Protein AF-A0A7S1LST8-F1 (afdb_monomer_lite)

Sequence (119 aa):
SERAGSKTNYVTMLKLRLMEGLPKGAKPIAKVDFNINPGFSKPTSSVLNPDPKVGAIFEYGMARSYPCYTTVHFSKELGLPSICIAYWVQDVKKVSRRIILEFPQGGLNSRRPGEVEFD

Organism: Alexandrium catenella (NCBI:txid2925)

pLDDT: mean 76.67, std 14.88, range [40.91, 95.25]

Foldseek 3Di:
DPPDQFWDKAKEFEAEDEDDDDDPPDQFFQKKFKAQDVPDPGGPDMDGSADNVRGDMDIDTGRDKGKIWIWTHTDVQQVDDIDIDIDIDDPDHYDYHYDYDYDDPDDPPPDGNPPDDDD

Secondary structure (DSSP, 8-state):
----PPPEEEEEEEEEEE-S-PPTT---EEEEEEES-TTSSS-SEEEES-BTTTBEEEEEEESS--EEEEEEEE-GGGTPPPEEEEEE--SSS-EEEEEEE---TTS-SSS-TT-----

Radius of gyration: 17.61 Å; chains: 1; bounding box: 55×27×51 Å

Structure (mmCIF, N/CA/C/O backbone):
data_AF-A0A7S1LST8-F1
#
_entry.id   AF-A0A7S1LST8-F1
#
loop_
_atom_site.group_PDB
_atom_site.id
_atom_site.type_symbol
_atom_site.label_atom_id
_atom_site.label_alt_id
_atom_site.label_comp_id
_atom_site.label_asym_id
_atom_site.label_entity_id
_atom_site.label_seq_id
_atom_site.pdbx_PDB_ins_code
_atom_site.Cartn_x
_atom_site.Cartn_y
_atom_site.Cartn_z
_atom_site.occupancy
_atom_site.B_iso_or_equiv
_atom_site.auth_seq_id
_atom_site.auth_comp_id
_atom_site.auth_asym_id
_atom_site.auth_atom_id
_atom_site.pdbx_PDB_model_num
ATOM 1 N N . SER A 1 1 ? 28.185 -0.428 -30.768 1.00 41.47 1 SER A N 1
ATOM 2 C CA . SER A 1 1 ? 28.027 -0.575 -29.311 1.00 41.47 1 SER A CA 1
ATOM 3 C C . SER A 1 1 ? 26.545 -0.703 -29.012 1.00 41.47 1 SER A C 1
ATOM 5 O O . SER A 1 1 ? 25.776 0.179 -29.378 1.00 41.47 1 SER A O 1
ATOM 7 N N . GLU A 1 2 ? 26.112 -1.830 -28.447 1.00 40.91 2 GLU A N 1
ATOM 8 C CA . GLU A 1 2 ? 24.731 -1.985 -27.976 1.00 40.91 2 GLU A CA 1
ATOM 9 C C . GLU A 1 2 ? 24.471 -0.954 -26.875 1.00 40.91 2 GLU A C 1
ATOM 11 O O . GLU A 1 2 ? 25.202 -0.882 -25.886 1.00 40.91 2 GLU A O 1
ATOM 16 N N . ARG A 1 3 ? 23.469 -0.093 -27.077 1.00 43.16 3 ARG A N 1
ATOM 17 C CA . ARG A 1 3 ? 23.048 0.875 -26.063 1.00 43.16 3 ARG A CA 1
ATOM 18 C C . ARG A 1 3 ? 22.525 0.079 -24.871 1.00 43.16 3 ARG A C 1
ATOM 20 O O . ARG A 1 3 ? 21.526 -0.622 -25.005 1.00 43.16 3 ARG A O 1
ATOM 27 N N . ALA A 1 4 ? 23.198 0.195 -23.727 1.00 49.72 4 ALA A N 1
ATOM 28 C CA . ALA A 1 4 ? 22.701 -0.301 -22.451 1.00 49.72 4 ALA A CA 1
ATOM 29 C C . ALA A 1 4 ? 21.226 0.109 -22.298 1.00 49.72 4 ALA A C 1
ATOM 31 O O . ALA A 1 4 ? 20.904 1.293 -22.420 1.00 49.72 4 ALA A O 1
ATOM 32 N N . GLY A 1 5 ? 20.341 -0.877 -22.125 1.00 55.44 5 GLY A N 1
ATOM 33 C CA . GLY A 1 5 ? 18.891 -0.685 -22.142 1.00 55.44 5 GLY A CA 1
ATOM 34 C C . GLY A 1 5 ? 18.469 0.473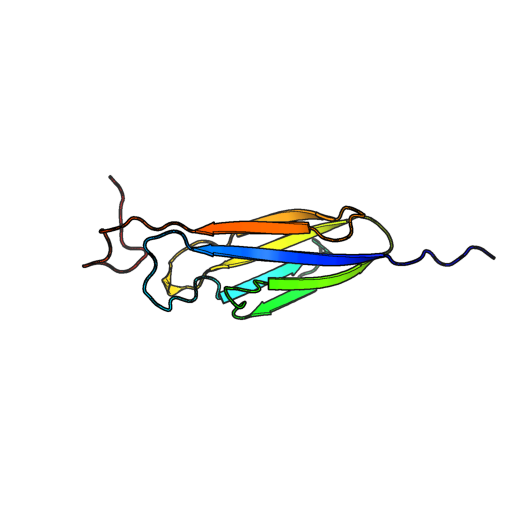 -21.239 1.00 55.44 5 GLY A C 1
ATOM 35 O O . GLY A 1 5 ? 18.720 0.455 -20.032 1.00 55.44 5 GLY A O 1
ATOM 36 N N . SER A 1 6 ? 17.869 1.501 -21.839 1.00 72.06 6 SER A N 1
ATOM 37 C CA . SER A 1 6 ? 17.348 2.661 -21.120 1.00 72.06 6 SER A CA 1
ATOM 38 C C . SER A 1 6 ? 16.331 2.180 -20.083 1.00 72.06 6 SER A C 1
ATOM 40 O O . SER A 1 6 ? 15.379 1.479 -20.419 1.00 72.06 6 SER A O 1
ATOM 42 N N . LYS A 1 7 ? 16.560 2.493 -18.804 1.00 75.44 7 LYS A N 1
ATOM 43 C CA . LYS A 1 7 ? 15.586 2.212 -17.744 1.00 75.44 7 LYS A CA 1
ATOM 44 C C . LYS A 1 7 ? 14.425 3.195 -17.887 1.00 75.44 7 LYS A C 1
ATOM 46 O O . LYS A 1 7 ? 14.662 4.401 -17.925 1.00 75.44 7 LYS A O 1
ATOM 51 N N . THR A 1 8 ? 13.194 2.698 -17.885 1.00 77.75 8 THR A N 1
ATOM 52 C CA . THR A 1 8 ? 12.007 3.546 -17.755 1.00 77.75 8 THR A CA 1
ATOM 53 C C . THR A 1 8 ? 11.770 3.843 -16.278 1.00 77.75 8 THR A C 1
ATOM 55 O O . THR A 1 8 ? 11.804 2.935 -15.443 1.00 77.75 8 THR A O 1
ATOM 58 N N . ASN A 1 9 ? 11.515 5.110 -15.950 1.00 81.12 9 ASN A N 1
ATOM 59 C CA . ASN A 1 9 ? 11.040 5.505 -14.627 1.00 81.12 9 ASN A CA 1
ATOM 60 C C . ASN A 1 9 ? 9.531 5.303 -14.546 1.00 81.12 9 ASN A C 1
ATOM 62 O O . ASN A 1 9 ? 8.777 5.836 -15.360 1.00 81.12 9 ASN A O 1
ATOM 66 N N . TYR A 1 10 ? 9.097 4.578 -13.529 1.00 79.94 10 TYR A N 1
ATOM 67 C CA . TYR A 1 10 ? 7.697 4.303 -13.270 1.00 79.94 10 TYR A CA 1
ATOM 68 C C . TYR A 1 10 ? 7.294 4.863 -11.916 1.00 79.94 10 TYR A C 1
ATOM 70 O O . TYR A 1 10 ? 8.094 4.939 -10.980 1.00 79.94 10 TYR A O 1
ATOM 78 N N . VAL A 1 11 ? 6.007 5.179 -11.807 1.00 83.00 11 VAL A N 1
ATOM 79 C CA . VAL A 1 11 ? 5.394 5.604 -10.554 1.00 83.00 11 VAL A CA 1
ATOM 80 C C . VAL A 1 11 ? 4.162 4.753 -10.285 1.00 83.00 11 VAL A C 1
ATOM 82 O O . VAL A 1 11 ? 3.186 4.772 -11.042 1.00 83.00 11 VAL A O 1
ATOM 85 N N . THR A 1 12 ? 4.195 4.016 -9.179 1.00 83.31 12 THR A N 1
ATOM 86 C CA . THR A 1 12 ? 3.037 3.303 -8.643 1.00 83.31 12 THR A CA 1
ATOM 87 C C . THR A 1 12 ? 2.414 4.145 -7.539 1.00 83.31 12 THR A C 1
ATOM 89 O O . THR A 1 12 ? 3.091 4.555 -6.601 1.00 83.31 12 THR A O 1
ATOM 92 N N . MET A 1 13 ? 1.107 4.392 -7.645 1.00 85.50 13 MET A N 1
ATOM 93 C CA . MET A 1 13 ? 0.352 5.125 -6.628 1.00 85.50 13 MET A CA 1
ATOM 94 C C . MET A 1 13 ? -0.812 4.290 -6.113 1.00 85.50 13 MET A C 1
ATOM 96 O O . MET A 1 13 ? -1.585 3.756 -6.913 1.00 85.50 13 MET A O 1
ATOM 100 N N . LEU A 1 14 ? -0.988 4.266 -4.796 1.00 87.31 14 LEU A N 1
ATOM 101 C CA . LEU A 1 14 ? -2.180 3.761 -4.130 1.00 87.31 14 LEU A CA 1
ATOM 102 C C . LEU A 1 14 ? -2.903 4.922 -3.449 1.00 87.31 14 LEU A C 1
ATOM 104 O O . LEU A 1 14 ? -2.328 5.590 -2.594 1.00 87.31 14 LEU A O 1
ATOM 108 N N . LYS A 1 15 ? -4.171 5.135 -3.799 1.00 86.56 15 LYS A N 1
ATOM 109 C CA . LYS A 1 15 ? -5.033 6.134 -3.162 1.00 86.56 15 LYS A CA 1
ATOM 110 C C . LYS A 1 15 ? -6.152 5.463 -2.394 1.00 86.56 15 LYS A C 1
ATOM 112 O O . LYS A 1 15 ? -6.792 4.548 -2.908 1.00 86.56 15 LYS A O 1
ATOM 117 N N . LEU A 1 16 ? -6.425 5.985 -1.209 1.00 79.69 16 LEU A N 1
ATOM 118 C CA . LEU A 1 16 ? -7.585 5.600 -0.431 1.00 79.69 16 LEU A CA 1
ATOM 119 C C . LEU A 1 16 ? -8.669 6.665 -0.565 1.00 79.69 16 LEU A C 1
ATOM 121 O O . LEU A 1 16 ? -8.409 7.858 -0.416 1.00 79.69 16 LEU A O 1
ATOM 125 N N . ARG A 1 17 ? -9.890 6.226 -0.848 1.00 74.94 17 ARG A N 1
ATOM 126 C CA . ARG A 1 17 ? -11.095 7.043 -0.743 1.00 74.94 17 ARG A CA 1
ATOM 127 C C . ARG A 1 17 ? -11.896 6.517 0.437 1.00 74.94 17 ARG A C 1
ATOM 129 O O . ARG A 1 17 ? -12.278 5.351 0.448 1.00 74.94 17 ARG A O 1
ATOM 136 N N . LEU A 1 18 ? -12.120 7.385 1.414 1.00 69.44 18 LEU A N 1
ATOM 137 C CA . LEU A 1 18 ? -13.070 7.125 2.484 1.00 69.44 18 LEU A CA 1
ATOM 138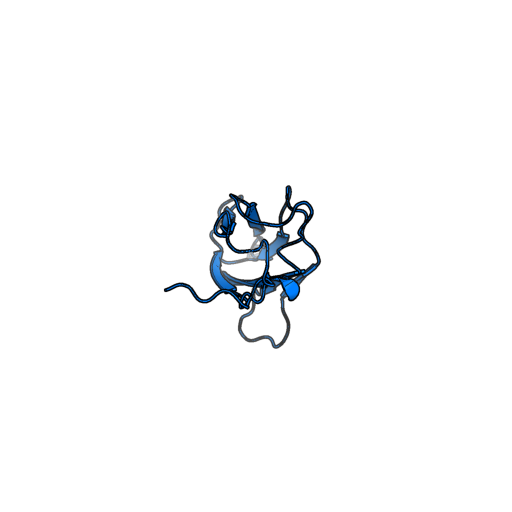 C C . LEU A 1 18 ? -14.420 7.641 2.012 1.00 69.44 18 LEU A C 1
ATOM 140 O O . LEU A 1 18 ? -14.504 8.810 1.629 1.00 69.44 18 LEU A O 1
ATOM 144 N N . MET A 1 19 ? -15.418 6.762 1.972 1.00 64.19 19 MET A N 1
ATOM 145 C CA . MET A 1 19 ? -16.778 7.167 1.638 1.00 64.19 19 MET A CA 1
ATOM 146 C C . MET A 1 19 ? -17.518 7.554 2.910 1.00 64.19 19 MET A C 1
ATOM 148 O O . MET A 1 19 ? -17.682 8.746 3.150 1.00 64.19 19 MET A O 1
ATOM 152 N N . GLU A 1 20 ? -17.883 6.596 3.762 1.00 69.12 20 GLU A N 1
ATOM 153 C CA . GLU A 1 20 ? -18.728 6.862 4.932 1.00 69.12 20 GLU A CA 1
ATOM 154 C C . GLU A 1 20 ? -18.401 5.920 6.110 1.00 69.12 20 GLU A C 1
ATOM 156 O O . GLU A 1 20 ? -17.709 4.913 5.947 1.00 69.12 20 GLU A O 1
ATOM 161 N N . GLY A 1 21 ? -18.837 6.293 7.321 1.00 67.25 21 GLY A N 1
ATOM 162 C CA . GLY A 1 21 ? -18.803 5.440 8.520 1.00 67.25 21 GLY A CA 1
ATOM 163 C C . GLY A 1 21 ? -17.493 5.384 9.322 1.00 67.25 21 GLY A C 1
ATOM 164 O O . GLY A 1 21 ? -17.492 4.842 10.426 1.00 67.25 21 GLY A O 1
ATOM 165 N N . LEU A 1 22 ? -16.383 5.964 8.843 1.00 73.88 22 LEU A N 1
ATOM 166 C CA . LEU A 1 22 ? -15.163 6.050 9.659 1.00 73.88 22 LEU A CA 1
ATOM 167 C C . LEU A 1 22 ? -15.241 7.150 10.727 1.00 73.88 22 LEU A C 1
ATOM 169 O O . LEU A 1 22 ? -15.722 8.252 10.442 1.00 73.88 22 LEU A O 1
ATOM 173 N N . PRO A 1 23 ? -14.657 6.918 11.920 1.00 69.44 23 PRO A N 1
ATOM 174 C CA . PRO A 1 23 ? -14.486 7.967 12.914 1.00 69.44 23 PRO A CA 1
ATOM 175 C C . PRO A 1 23 ? -13.725 9.168 12.343 1.00 69.44 23 PRO A C 1
ATOM 177 O O . PRO A 1 23 ? -12.750 9.029 11.595 1.00 69.44 23 PRO A O 1
ATOM 180 N N . LYS A 1 24 ? -14.142 10.377 12.729 1.00 70.50 24 LYS A N 1
ATOM 181 C CA . LYS A 1 24 ? -13.478 11.615 12.308 1.00 70.50 24 LYS A CA 1
ATOM 182 C C . LYS A 1 24 ? -12.007 11.591 12.737 1.00 70.50 24 LYS A C 1
ATOM 184 O O . LYS A 1 24 ? -11.700 11.396 13.907 1.00 70.50 24 LYS A O 1
ATOM 189 N N . GLY A 1 25 ? -11.100 11.813 11.785 1.00 71.94 25 GLY A N 1
ATOM 190 C CA . GLY A 1 25 ? -9.653 11.802 12.033 1.00 71.94 25 GLY A CA 1
ATOM 191 C C . GLY A 1 25 ? -9.012 10.411 12.059 1.00 71.94 25 GLY A C 1
ATOM 192 O O . GLY A 1 25 ? -7.810 10.314 12.307 1.00 71.94 25 GLY A O 1
ATOM 193 N N . ALA A 1 26 ? -9.769 9.346 11.771 1.00 75.12 26 ALA A N 1
ATOM 194 C CA . ALA A 1 26 ? -9.205 8.012 11.649 1.00 75.12 26 ALA A CA 1
ATOM 195 C C . ALA A 1 26 ? -8.145 7.961 10.540 1.00 75.12 26 ALA A C 1
ATOM 197 O O . ALA A 1 26 ? -8.329 8.488 9.438 1.00 75.12 26 ALA A O 1
ATOM 198 N N . LYS A 1 27 ? -7.032 7.288 10.838 1.00 83.19 27 LYS A N 1
ATOM 199 C CA . LYS A 1 27 ? -6.002 6.927 9.864 1.00 83.19 27 LYS A CA 1
ATOM 200 C C . LYS A 1 27 ? -6.208 5.458 9.524 1.00 83.19 27 LYS A C 1
ATOM 202 O O . LYS A 1 27 ? -5.773 4.615 10.294 1.00 83.19 27 LYS A O 1
ATOM 207 N N . PRO A 1 28 ? -6.902 5.128 8.432 1.00 85.62 28 PRO A N 1
ATOM 208 C CA . PRO A 1 28 ? -7.296 3.750 8.133 1.00 85.62 28 PRO A CA 1
ATOM 209 C C . PRO A 1 28 ? -6.148 2.854 7.665 1.00 85.62 28 PRO A C 1
ATOM 211 O O . PRO A 1 28 ? -6.251 1.638 7.780 1.00 85.62 28 PRO A O 1
ATOM 214 N N . ILE A 1 29 ? -5.072 3.427 7.122 1.00 90.81 29 ILE A N 1
ATOM 215 C CA . ILE A 1 29 ? -3.912 2.678 6.635 1.00 90.81 29 ILE A CA 1
ATOM 216 C C . ILE A 1 29 ? -2.718 2.988 7.528 1.00 90.81 29 ILE A C 1
ATOM 218 O O . ILE A 1 29 ? -2.293 4.140 7.622 1.00 90.81 29 ILE A O 1
ATOM 222 N N . ALA A 1 30 ? -2.143 1.943 8.114 1.00 93.12 30 ALA A N 1
ATOM 223 C CA . ALA A 1 30 ? -0.919 2.037 8.896 1.00 93.12 30 ALA A CA 1
ATOM 224 C C . ALA A 1 30 ? 0.320 1.986 7.995 1.00 93.12 30 ALA A C 1
ATOM 226 O O . ALA A 1 30 ? 1.289 2.719 8.205 1.00 93.12 30 ALA A O 1
ATOM 227 N N . LYS A 1 31 ? 0.300 1.117 6.978 1.00 95.25 31 LYS A N 1
ATOM 228 C CA . LYS A 1 31 ? 1.450 0.877 6.104 1.00 95.25 31 LYS A CA 1
ATOM 229 C C . LYS A 1 31 ? 1.020 0.381 4.729 1.00 95.25 31 LYS A C 1
ATOM 231 O O . LYS A 1 31 ? 0.075 -0.392 4.606 1.00 95.25 31 LYS A O 1
ATOM 236 N N . VAL A 1 32 ? 1.761 0.774 3.701 1.00 95.00 32 VAL A N 1
ATOM 237 C CA . VAL A 1 32 ? 1.678 0.186 2.362 1.00 95.00 32 VAL A CA 1
ATOM 238 C C . VAL A 1 32 ? 3.050 -0.328 1.977 1.00 95.00 32 VAL A C 1
ATOM 240 O O . VAL A 1 32 ? 4.008 0.437 1.955 1.00 95.00 32 VAL A O 1
ATOM 243 N N . ASP A 1 33 ? 3.134 -1.610 1.659 1.00 94.31 33 ASP A N 1
ATOM 244 C CA . ASP A 1 33 ? 4.345 -2.245 1.162 1.00 94.31 33 ASP A CA 1
ATOM 245 C C . ASP A 1 33 ? 4.244 -2.425 -0.353 1.00 94.31 33 ASP A C 1
ATOM 247 O O . ASP A 1 33 ? 3.275 -2.987 -0.858 1.00 94.31 33 ASP A O 1
ATOM 251 N N . PHE A 1 34 ? 5.265 -1.988 -1.079 1.00 91.88 34 PHE A N 1
ATOM 252 C CA . PHE A 1 34 ? 5.442 -2.261 -2.497 1.00 91.88 34 PHE A CA 1
ATOM 253 C C . PHE A 1 34 ? 6.540 -3.301 -2.666 1.00 91.88 34 PHE A C 1
ATOM 255 O O . PHE A 1 34 ? 7.662 -3.117 -2.191 1.00 91.88 34 PHE A O 1
ATOM 262 N N . ASN A 1 35 ? 6.233 -4.387 -3.368 1.00 90.19 35 ASN A N 1
ATOM 263 C CA . ASN A 1 35 ? 7.196 -5.426 -3.681 1.00 90.19 35 ASN A CA 1
ATOM 264 C C . ASN A 1 35 ? 7.259 -5.676 -5.188 1.00 90.19 35 ASN A C 1
ATOM 266 O O . ASN A 1 35 ? 6.283 -6.092 -5.807 1.00 90.19 35 ASN A O 1
ATOM 270 N N . ILE A 1 36 ? 8.422 -5.409 -5.772 1.00 85.69 36 ILE A N 1
ATOM 271 C CA . ILE A 1 36 ? 8.709 -5.626 -7.197 1.00 85.69 36 ILE A CA 1
ATOM 272 C C . ILE A 1 36 ? 9.418 -6.954 -7.442 1.00 85.69 36 ILE A C 1
ATOM 274 O O . ILE A 1 36 ? 9.653 -7.334 -8.586 1.00 85.69 36 ILE A O 1
ATOM 278 N N . ASN A 1 37 ? 9.788 -7.635 -6.358 1.00 80.25 37 ASN A N 1
ATOM 279 C CA . ASN A 1 37 ? 10.538 -8.868 -6.388 1.00 80.25 37 ASN A CA 1
ATOM 280 C C . ASN A 1 37 ? 9.856 -9.895 -5.469 1.00 80.25 37 ASN A C 1
ATOM 282 O O . ASN A 1 37 ? 10.205 -10.007 -4.291 1.00 80.25 37 ASN A O 1
ATOM 286 N N . PRO A 1 38 ? 8.848 -10.630 -5.975 1.00 62.22 38 PRO A N 1
ATOM 287 C CA . PRO A 1 38 ? 7.979 -11.470 -5.148 1.00 62.22 38 PRO A CA 1
ATOM 288 C C . PRO A 1 38 ? 8.713 -12.584 -4.382 1.00 62.22 38 PRO A C 1
ATOM 290 O O . PRO A 1 38 ? 8.142 -13.136 -3.451 1.00 62.22 38 PRO A O 1
ATOM 293 N N . GLY A 1 39 ? 9.968 -12.894 -4.730 1.00 65.69 39 GLY A N 1
ATOM 294 C CA . GLY A 1 39 ? 10.796 -13.879 -4.026 1.00 65.69 39 GLY A CA 1
ATOM 295 C C . GLY A 1 39 ? 11.600 -13.350 -2.831 1.00 65.69 39 GLY A C 1
ATOM 296 O O . GLY A 1 39 ? 12.283 -14.135 -2.181 1.00 65.69 39 GLY A O 1
ATOM 297 N N . PHE A 1 40 ? 11.578 -12.046 -2.536 1.00 64.69 40 PHE A N 1
ATOM 298 C CA . PHE A 1 40 ? 12.371 -11.480 -1.439 1.00 64.69 40 PHE A CA 1
ATOM 299 C C . PHE A 1 40 ? 11.579 -11.428 -0.131 1.00 64.69 40 PHE A C 1
ATOM 301 O O . PHE A 1 40 ? 10.410 -11.052 -0.103 1.00 64.69 40 PHE A O 1
ATOM 308 N N . SER A 1 41 ? 12.257 -11.744 0.975 1.00 74.25 41 SER A N 1
ATOM 309 C CA . SER A 1 41 ? 11.694 -11.765 2.334 1.00 74.25 41 SER A CA 1
ATOM 310 C C . SER A 1 41 ? 11.284 -10.389 2.871 1.00 74.25 41 SER A C 1
ATOM 312 O O . SER A 1 41 ? 10.684 -10.299 3.941 1.00 74.25 41 SER A O 1
ATOM 314 N N . LYS A 1 42 ? 11.619 -9.310 2.154 1.00 84.19 42 LYS A N 1
ATOM 315 C CA . LYS A 1 42 ? 11.364 -7.925 2.552 1.00 84.19 42 LYS A CA 1
ATOM 316 C C . LYS A 1 42 ? 10.696 -7.155 1.414 1.00 84.19 42 LYS A C 1
ATOM 318 O O . LYS A 1 42 ? 11.030 -7.391 0.251 1.00 84.19 42 LYS A O 1
ATOM 323 N N . PRO A 1 43 ? 9.789 -6.216 1.734 1.00 88.62 43 PRO A N 1
ATOM 324 C CA . PRO A 1 43 ? 9.223 -5.336 0.726 1.00 88.62 43 PRO A CA 1
ATOM 325 C C . PRO A 1 43 ? 10.324 -4.485 0.089 1.00 88.62 43 PRO A C 1
ATOM 327 O O . PRO A 1 43 ? 11.311 -4.134 0.733 1.00 88.62 43 PRO A O 1
ATOM 330 N N . THR A 1 44 ? 10.146 -4.142 -1.184 1.00 91.19 44 THR A N 1
ATOM 331 C CA . THR A 1 44 ? 11.064 -3.243 -1.896 1.00 91.19 44 THR A CA 1
ATOM 332 C C . THR A 1 44 ? 10.996 -1.833 -1.323 1.00 91.19 44 THR A C 1
ATOM 334 O O . THR A 1 44 ? 12.012 -1.154 -1.209 1.00 91.19 44 THR A O 1
ATOM 337 N N . SER A 1 45 ? 9.793 -1.393 -0.960 1.00 93.06 45 SER A N 1
ATOM 338 C CA . SER A 1 45 ? 9.561 -0.110 -0.313 1.00 93.06 45 SER A CA 1
ATOM 339 C C . SER A 1 45 ? 8.356 -0.202 0.612 1.00 93.06 45 SER A C 1
ATOM 341 O O . SER A 1 45 ? 7.409 -0.934 0.329 1.00 93.06 45 SER A O 1
ATOM 343 N N . SER A 1 46 ? 8.386 0.562 1.696 1.00 94.88 46 SER A N 1
ATOM 344 C CA . SER A 1 46 ? 7.283 0.682 2.642 1.00 94.88 46 SER A CA 1
ATOM 345 C C . SER A 1 46 ? 6.977 2.155 2.862 1.00 94.88 46 SER A C 1
ATOM 347 O O . SER A 1 46 ? 7.869 2.941 3.173 1.00 94.88 46 SER A O 1
ATOM 349 N N . VAL A 1 47 ? 5.705 2.519 2.744 1.00 95.19 47 VAL A N 1
ATOM 350 C CA . VAL A 1 47 ? 5.192 3.845 3.087 1.00 95.19 47 VAL A CA 1
ATOM 351 C C . VAL A 1 47 ? 4.395 3.718 4.375 1.00 95.19 47 VAL A C 1
ATOM 353 O O . VAL A 1 47 ? 3.375 3.031 4.419 1.00 95.19 47 VAL A O 1
ATOM 356 N N . LEU A 1 48 ? 4.873 4.369 5.431 1.00 94.81 48 LEU A N 1
ATOM 357 C CA . LEU A 1 48 ? 4.213 4.401 6.732 1.00 94.81 48 LEU A CA 1
ATOM 358 C C . LEU A 1 48 ? 3.251 5.584 6.796 1.00 94.81 48 LEU A C 1
ATOM 360 O O . LEU A 1 48 ? 3.600 6.675 6.353 1.00 94.81 48 LEU A O 1
ATOM 364 N N . ASN A 1 49 ? 2.074 5.370 7.385 1.00 89.25 49 ASN A N 1
ATOM 365 C CA . ASN A 1 49 ? 1.059 6.401 7.616 1.00 89.25 49 ASN A CA 1
ATOM 366 C C . ASN A 1 49 ? 0.806 7.293 6.380 1.00 89.25 49 ASN A C 1
ATOM 368 O O . ASN A 1 49 ? 0.992 8.510 6.466 1.00 89.25 49 ASN A O 1
ATOM 372 N N . PRO A 1 50 ? 0.435 6.711 5.221 1.00 89.06 50 PRO A N 1
ATOM 373 C CA . PRO A 1 50 ? 0.279 7.472 3.987 1.00 89.06 50 PRO A CA 1
ATOM 374 C C . PRO A 1 50 ? -0.744 8.600 4.149 1.00 89.06 50 PRO A C 1
ATOM 376 O O . PRO A 1 50 ? -1.807 8.419 4.749 1.00 89.06 50 PRO A O 1
ATOM 379 N N . ASP A 1 51 ? -0.427 9.761 3.578 1.00 83.44 51 ASP A N 1
ATOM 380 C CA . ASP A 1 51 ? -1.314 10.922 3.600 1.00 83.44 51 ASP A CA 1
ATOM 381 C C . ASP A 1 51 ? -2.633 10.600 2.862 1.00 83.44 51 ASP A C 1
ATOM 383 O O . ASP A 1 51 ? -2.591 10.073 1.749 1.00 83.44 51 ASP A O 1
ATOM 387 N N . PRO A 1 52 ? -3.818 10.917 3.414 1.00 75.56 52 PRO A N 1
ATOM 388 C CA . PRO A 1 52 ? -5.093 10.592 2.769 1.00 75.56 52 PRO A CA 1
ATOM 389 C C . PRO A 1 52 ? -5.332 11.278 1.413 1.00 75.56 52 PRO A C 1
ATOM 391 O O . PRO A 1 52 ? -6.066 10.752 0.577 1.00 75.56 52 PRO A O 1
ATOM 394 N N . LYS A 1 53 ? -4.743 12.457 1.172 1.00 77.94 53 LYS A N 1
ATOM 395 C CA . LYS A 1 53 ? -4.882 13.208 -0.088 1.00 77.94 53 LYS A CA 1
ATOM 396 C C . LYS A 1 53 ? -3.933 12.672 -1.159 1.00 77.94 53 LYS A C 1
ATOM 398 O O . LYS A 1 53 ? -4.312 12.565 -2.331 1.00 77.94 53 LYS A O 1
ATOM 403 N N . VAL A 1 54 ? -2.700 12.360 -0.768 1.00 82.56 54 VAL A N 1
ATOM 404 C CA . VAL A 1 54 ? -1.636 11.930 -1.688 1.00 82.56 54 VAL A CA 1
ATOM 405 C C . VAL A 1 54 ? -1.669 10.417 -1.911 1.00 82.56 54 VAL A C 1
ATOM 407 O O . VAL A 1 54 ? -1.604 9.960 -3.056 1.00 82.56 54 VAL A O 1
ATOM 410 N N . GLY A 1 55 ? -1.861 9.653 -0.839 1.00 88.50 55 GLY A N 1
ATOM 411 C CA . GLY A 1 55 ? -1.786 8.201 -0.797 1.00 88.50 55 GLY A CA 1
ATOM 412 C C . GLY A 1 55 ? -0.364 7.692 -0.556 1.00 88.50 55 GLY A C 1
ATOM 413 O O . GLY A 1 55 ? 0.500 8.409 -0.052 1.00 88.50 55 GLY A O 1
ATOM 414 N N . ALA A 1 56 ? -0.118 6.439 -0.931 1.00 92.31 56 ALA A N 1
ATOM 415 C CA . ALA A 1 56 ? 1.218 5.854 -0.945 1.00 92.31 56 ALA A CA 1
ATOM 416 C C . ALA A 1 56 ? 1.799 5.912 -2.362 1.00 92.31 56 ALA A C 1
ATOM 418 O O . ALA A 1 56 ? 1.125 5.548 -3.331 1.00 92.31 56 ALA A O 1
ATOM 419 N N . ILE A 1 57 ? 3.046 6.367 -2.475 1.00 91.31 57 ILE A N 1
ATOM 420 C CA . ILE A 1 57 ? 3.756 6.526 -3.745 1.00 91.31 57 ILE A CA 1
ATOM 421 C C . ILE A 1 57 ? 5.037 5.708 -3.693 1.00 91.31 57 ILE A C 1
ATOM 423 O O . ILE A 1 57 ? 5.739 5.704 -2.685 1.00 91.31 57 ILE A O 1
ATOM 427 N N . PHE A 1 58 ? 5.338 5.044 -4.800 1.00 89.38 58 PHE A N 1
ATOM 428 C CA . PHE A 1 58 ? 6.596 4.353 -4.999 1.00 89.38 58 PHE A CA 1
ATOM 429 C C . PHE A 1 58 ? 7.125 4.610 -6.410 1.00 89.38 58 PHE A C 1
ATOM 431 O O . PHE A 1 58 ? 6.442 4.337 -7.402 1.00 89.38 58 PHE A O 1
ATOM 438 N N . GLU A 1 59 ? 8.340 5.149 -6.472 1.00 88.56 59 GLU A N 1
ATOM 439 C CA . GLU A 1 59 ? 9.053 5.514 -7.696 1.00 88.56 59 GLU A CA 1
ATOM 440 C C . GLU A 1 59 ? 10.271 4.606 -7.874 1.00 88.56 59 GLU A C 1
ATOM 442 O O . GLU A 1 59 ? 10.983 4.314 -6.912 1.00 88.56 59 GLU A O 1
ATOM 447 N N . TYR A 1 60 ? 10.505 4.132 -9.097 1.00 82.75 60 TYR A N 1
ATOM 448 C CA . TYR A 1 60 ? 11.616 3.230 -9.410 1.00 82.75 60 TYR A CA 1
ATOM 449 C C . TYR A 1 60 ? 11.927 3.229 -10.912 1.00 82.75 60 TYR A C 1
ATOM 451 O O . TYR A 1 60 ? 11.077 3.561 -11.738 1.00 82.75 60 TYR A O 1
ATOM 459 N N . GLY A 1 61 ? 13.142 2.804 -11.272 1.00 83.31 61 GLY A N 1
ATOM 460 C CA . GLY A 1 61 ? 13.590 2.673 -12.661 1.00 83.31 61 GLY A CA 1
ATOM 461 C C . GLY A 1 61 ? 13.808 1.216 -13.064 1.00 83.31 61 GLY A C 1
ATOM 462 O O . GLY A 1 61 ? 14.623 0.531 -12.445 1.00 83.31 61 GLY A O 1
ATOM 463 N N . MET A 1 62 ? 13.121 0.740 -14.107 1.00 78.50 62 MET A N 1
ATOM 464 C CA . MET A 1 62 ? 13.180 -0.655 -14.565 1.00 78.50 62 MET A CA 1
ATOM 465 C C . MET A 1 62 ? 13.289 -0.752 -16.090 1.00 78.50 62 MET A C 1
ATOM 467 O O . MET A 1 62 ? 12.717 0.045 -16.822 1.00 78.50 62 MET A O 1
ATOM 471 N N . ALA A 1 63 ? 14.046 -1.739 -16.573 1.00 76.50 63 ALA A N 1
ATOM 472 C CA . ALA A 1 63 ? 14.309 -1.936 -18.005 1.00 76.50 63 ALA A CA 1
ATOM 473 C C . ALA A 1 63 ? 13.236 -2.778 -18.726 1.00 76.50 63 ALA A C 1
ATOM 475 O O . ALA A 1 63 ? 13.331 -3.000 -19.927 1.00 76.50 63 ALA A O 1
ATOM 476 N N . ARG A 1 64 ? 12.253 -3.308 -17.990 1.00 74.06 64 ARG A N 1
ATOM 477 C CA . ARG A 1 64 ? 11.175 -4.163 -18.507 1.00 74.06 64 ARG A CA 1
ATOM 478 C C . ARG A 1 64 ? 9.939 -4.058 -17.622 1.00 74.06 64 ARG A C 1
ATOM 480 O O . ARG A 1 64 ? 10.081 -3.724 -16.448 1.00 74.06 64 ARG A O 1
ATOM 487 N N . SER A 1 65 ? 8.774 -4.412 -18.158 1.00 73.94 65 SER A N 1
ATOM 488 C CA . SER A 1 65 ? 7.555 -4.657 -17.378 1.00 73.94 65 SER A CA 1
ATOM 489 C C . SER A 1 65 ? 7.744 -5.802 -16.387 1.00 73.94 65 SER A C 1
ATOM 491 O O . SER A 1 65 ? 8.456 -6.770 -16.663 1.00 73.94 65 SER A O 1
ATOM 493 N N . TYR A 1 66 ? 7.112 -5.696 -15.222 1.00 77.06 66 TYR A N 1
ATOM 494 C CA . TYR A 1 66 ? 7.246 -6.683 -14.153 1.00 77.06 66 TYR A CA 1
ATOM 495 C C . TYR A 1 66 ? 6.065 -6.589 -13.161 1.00 77.06 66 TYR A C 1
ATOM 497 O O . TYR A 1 66 ? 5.380 -5.560 -13.116 1.00 77.06 66 TYR A O 1
ATOM 505 N N . PRO A 1 67 ? 5.805 -7.629 -12.345 1.00 83.31 67 PRO A N 1
ATOM 506 C CA . PRO A 1 67 ? 4.752 -7.593 -11.335 1.00 83.31 67 PRO A CA 1
ATOM 507 C C . PRO A 1 67 ? 5.162 -6.790 -10.091 1.00 83.31 67 PRO A C 1
ATOM 509 O O . PRO A 1 67 ? 6.188 -7.043 -9.466 1.00 83.31 67 PRO A O 1
ATOM 512 N N . CYS A 1 68 ? 4.312 -5.858 -9.685 1.00 86.00 68 CYS A N 1
ATOM 513 C CA . CYS A 1 68 ? 4.373 -5.151 -8.417 1.00 86.00 68 CYS A CA 1
ATOM 514 C C . CYS A 1 68 ? 3.208 -5.604 -7.529 1.00 86.00 68 CYS A C 1
ATOM 516 O O . CYS A 1 68 ? 2.041 -5.393 -7.862 1.00 86.00 68 CYS A O 1
ATOM 518 N N . TYR A 1 69 ? 3.535 -6.201 -6.389 1.00 89.38 69 TYR A N 1
ATOM 519 C CA . TYR A 1 69 ? 2.589 -6.548 -5.337 1.00 89.38 69 TYR A CA 1
ATOM 520 C C . TYR A 1 69 ? 2.517 -5.394 -4.343 1.00 89.38 69 TYR A C 1
ATOM 522 O O . TYR A 1 69 ? 3.525 -5.008 -3.757 1.00 89.38 69 TYR A O 1
ATOM 530 N N . THR A 1 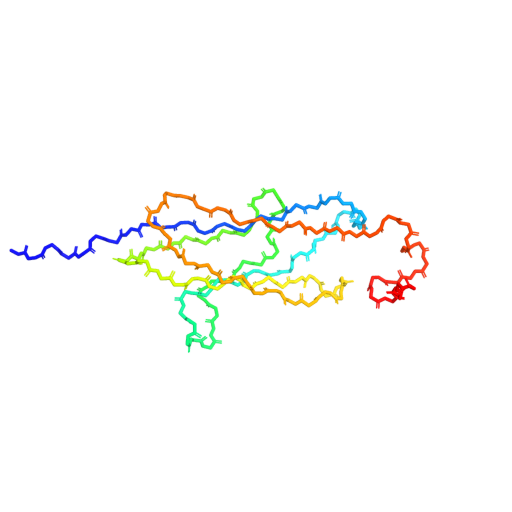70 ? 1.330 -4.815 -4.187 1.00 91.69 70 THR A N 1
ATOM 531 C CA . THR A 1 70 ? 1.065 -3.750 -3.216 1.00 91.69 70 THR A CA 1
ATOM 532 C C . THR A 1 70 ? 0.272 -4.331 -2.057 1.00 91.69 70 THR A C 1
ATOM 534 O O . THR A 1 70 ? -0.897 -4.667 -2.230 1.00 91.69 70 THR A O 1
ATOM 537 N N . THR A 1 71 ? 0.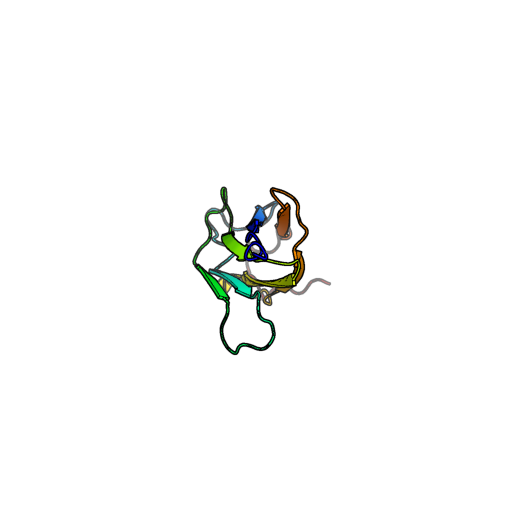887 -4.449 -0.884 1.00 93.62 71 THR A N 1
ATOM 538 C CA . THR A 1 71 ? 0.217 -4.929 0.327 1.00 93.62 71 THR A CA 1
ATOM 539 C C . THR A 1 71 ? -0.197 -3.748 1.190 1.00 93.62 71 THR A C 1
ATOM 541 O O . THR A 1 71 ? 0.635 -2.933 1.584 1.00 93.62 71 THR A O 1
ATOM 544 N N . VAL A 1 72 ? -1.486 -3.655 1.491 1.00 94.12 72 VAL A N 1
ATOM 545 C CA . VAL A 1 72 ? -2.075 -2.590 2.303 1.00 94.12 72 VAL A CA 1
ATOM 546 C C . VAL A 1 72 ? -2.377 -3.142 3.678 1.00 94.12 72 VAL A C 1
ATOM 548 O O . VAL A 1 72 ? -3.184 -4.057 3.823 1.00 94.12 72 VAL A O 1
ATOM 551 N N . HIS A 1 73 ? -1.726 -2.563 4.677 1.00 95.00 73 HIS A N 1
ATOM 552 C CA . HIS A 1 73 ? -1.919 -2.882 6.081 1.00 95.00 73 HIS A CA 1
ATOM 553 C C . HIS A 1 73 ? -2.836 -1.822 6.677 1.00 95.00 73 HIS A C 1
ATOM 555 O O . HIS A 1 73 ? -2.436 -0.661 6.843 1.00 95.00 73 HIS A O 1
ATOM 561 N N . PHE A 1 74 ? -4.073 -2.212 6.971 1.00 91.56 74 PHE A N 1
ATOM 562 C CA . PHE A 1 74 ? -4.998 -1.348 7.691 1.00 91.56 74 PHE A CA 1
ATOM 563 C C . PHE A 1 74 ? -4.553 -1.176 9.140 1.00 91.56 74 PHE A C 1
ATOM 565 O O . PHE A 1 74 ? -3.818 -1.996 9.698 1.00 91.56 74 PHE A O 1
ATOM 572 N N . SER A 1 75 ? -4.975 -0.074 9.743 1.00 89.06 75 SER A N 1
ATOM 573 C CA . SER A 1 75 ? -4.698 0.192 11.147 1.00 89.06 75 SER A CA 1
ATOM 574 C C . SER A 1 75 ? -5.381 -0.849 12.025 1.00 89.06 75 SER A C 1
ATOM 576 O O . SER A 1 75 ? -6.512 -1.261 11.758 1.00 89.06 75 SER A O 1
ATOM 578 N N . LYS A 1 76 ? -4.666 -1.308 13.058 1.00 87.94 76 LYS A N 1
ATOM 579 C CA . LYS A 1 76 ? -5.094 -2.445 13.886 1.00 87.94 76 LYS A CA 1
ATOM 580 C C . LYS A 1 76 ? -6.441 -2.196 14.557 1.00 87.94 76 LYS A C 1
ATOM 582 O O . LYS A 1 76 ? -7.189 -3.144 14.757 1.00 87.94 76 LYS A O 1
ATOM 587 N N . GLU A 1 77 ? -6.761 -0.938 14.861 1.00 83.44 77 GLU A N 1
ATOM 588 C CA . GLU A 1 77 ? -8.021 -0.554 15.501 1.00 83.44 77 GLU A CA 1
ATOM 589 C C . GLU A 1 77 ? -9.248 -0.819 14.619 1.00 83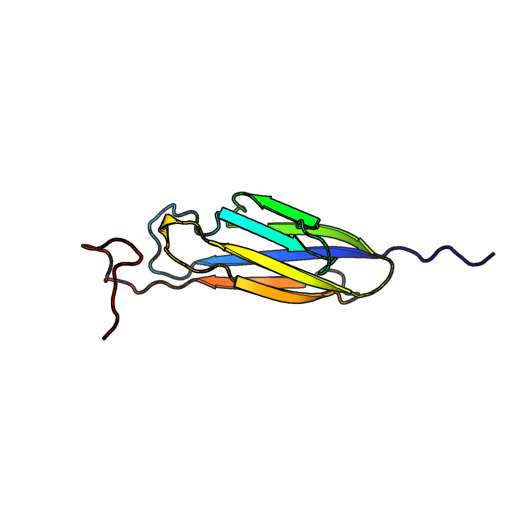.44 77 GLU A C 1
ATOM 591 O O . GLU A 1 77 ? -10.362 -0.829 15.128 1.00 83.44 77 GLU A O 1
ATOM 596 N N . LEU A 1 78 ? -9.062 -1.026 13.310 1.00 82.12 78 LEU A N 1
ATOM 597 C CA . LEU A 1 78 ? -10.153 -1.352 12.393 1.00 82.12 78 LEU A CA 1
ATOM 598 C C . LEU A 1 78 ? -10.451 -2.854 12.317 1.00 82.12 78 LEU A C 1
ATOM 600 O O . LEU A 1 78 ? -11.463 -3.225 11.734 1.00 82.12 78 LEU A O 1
ATOM 604 N N . GLY A 1 79 ? -9.567 -3.717 12.833 1.00 83.62 79 GLY A N 1
ATOM 605 C CA . GLY A 1 79 ? -9.737 -5.174 12.761 1.00 83.62 79 GLY A CA 1
ATOM 606 C C . GLY A 1 79 ? -9.743 -5.753 11.338 1.00 83.62 79 GLY A C 1
ATOM 607 O O . GLY A 1 79 ? -10.120 -6.905 11.148 1.00 83.62 79 GLY A O 1
ATOM 608 N N . LEU A 1 80 ? -9.338 -4.974 10.329 1.00 85.81 80 LEU A N 1
ATOM 609 C CA . LEU A 1 80 ? -9.376 -5.392 8.929 1.00 85.81 80 LEU A CA 1
ATOM 610 C C . LEU A 1 80 ? -8.133 -6.212 8.549 1.00 85.81 80 LEU A C 1
ATOM 612 O O . LEU A 1 80 ? -7.013 -5.846 8.928 1.00 85.81 80 LEU A O 1
ATOM 616 N N . PRO A 1 81 ? -8.287 -7.278 7.743 1.00 92.06 81 PRO A N 1
ATOM 617 C CA . PRO A 1 81 ? -7.152 -8.017 7.217 1.00 92.06 81 PRO A CA 1
ATOM 618 C C . PRO A 1 81 ? -6.376 -7.168 6.208 1.00 92.06 81 PRO A C 1
ATOM 620 O O . PRO A 1 81 ? -6.935 -6.332 5.497 1.00 92.06 81 PRO A O 1
ATOM 623 N N . SER A 1 82 ? -5.072 -7.417 6.104 1.00 93.69 82 SER A N 1
ATOM 624 C CA . SER A 1 82 ? -4.278 -6.807 5.036 1.00 93.69 82 SER A CA 1
ATOM 625 C C . SER A 1 82 ? -4.723 -7.335 3.675 1.00 93.69 82 SER A C 1
ATOM 627 O O . SER A 1 82 ? -5.021 -8.520 3.534 1.00 93.69 82 SER A O 1
ATOM 629 N N . ILE A 1 83 ? -4.711 -6.473 2.660 1.00 92.62 83 ILE A N 1
ATOM 630 C CA . ILE A 1 83 ? -5.022 -6.866 1.280 1.00 92.62 83 ILE A CA 1
ATOM 631 C C . ILE A 1 83 ? -3.775 -6.778 0.410 1.00 92.62 83 ILE A C 1
ATOM 633 O O . ILE A 1 83 ? -2.945 -5.888 0.594 1.00 92.62 83 ILE A O 1
ATOM 637 N N . CYS A 1 84 ? -3.646 -7.683 -0.557 1.00 91.50 84 CYS A N 1
ATOM 638 C CA . CYS A 1 84 ? -2.556 -7.675 -1.525 1.00 91.50 84 CYS A CA 1
ATOM 639 C C . CYS A 1 84 ? -3.114 -7.451 -2.930 1.00 91.50 84 CYS A C 1
ATOM 641 O O . CYS A 1 84 ? -3.972 -8.196 -3.395 1.00 91.50 84 CYS A O 1
ATOM 643 N N . ILE A 1 85 ? -2.621 -6.418 -3.604 1.00 89.31 85 ILE A N 1
ATOM 644 C CA . ILE A 1 85 ? -3.007 -6.063 -4.966 1.00 89.31 85 ILE A CA 1
ATOM 645 C C . ILE A 1 85 ? -1.832 -6.400 -5.876 1.00 89.31 85 ILE A C 1
ATOM 647 O O . ILE A 1 85 ? -0.803 -5.721 -5.851 1.00 89.31 85 ILE A O 1
ATOM 651 N N . ALA A 1 86 ? -1.989 -7.441 -6.689 1.00 87.88 86 ALA A N 1
ATOM 652 C CA . ALA A 1 86 ? -1.040 -7.763 -7.743 1.00 87.88 86 ALA A CA 1
ATOM 653 C C . ALA A 1 86 ? -1.292 -6.858 -8.954 1.00 87.88 86 ALA A C 1
ATOM 655 O O . ALA A 1 86 ? -2.411 -6.768 -9.458 1.00 87.88 86 ALA A O 1
ATOM 656 N N . TYR A 1 87 ? -0.253 -6.182 -9.436 1.00 81.31 87 TYR A N 1
ATOM 657 C CA . TYR A 1 87 ? -0.341 -5.350 -10.628 1.00 81.31 87 TYR A CA 1
ATOM 658 C C . TYR A 1 87 ? 0.869 -5.539 -11.528 1.00 81.31 87 TYR A C 1
ATOM 660 O O . TYR A 1 87 ? 2.004 -5.436 -11.078 1.00 81.31 87 TYR A O 1
ATOM 668 N N . TRP A 1 88 ? 0.634 -5.714 -12.822 1.00 81.44 88 TRP A N 1
ATOM 669 C CA . TRP A 1 88 ? 1.697 -5.720 -13.817 1.00 81.44 88 TRP A CA 1
ATOM 670 C C . TRP A 1 88 ? 2.022 -4.308 -14.286 1.00 81.44 88 TRP A C 1
ATOM 672 O O . TRP A 1 88 ? 1.176 -3.615 -14.844 1.00 81.44 88 TRP A O 1
ATOM 682 N N . VAL A 1 89 ? 3.263 -3.883 -14.055 1.00 74.62 89 VAL A N 1
ATOM 683 C CA . VAL A 1 89 ? 3.759 -2.569 -14.457 1.00 74.62 89 VAL A CA 1
ATOM 684 C C . VAL A 1 89 ? 3.809 -2.483 -15.976 1.00 74.62 89 VAL A C 1
ATOM 686 O O . VAL A 1 89 ? 4.588 -3.174 -16.628 1.00 74.62 89 VAL A O 1
ATOM 689 N N . GLN A 1 90 ? 2.951 -1.633 -16.526 1.00 71.88 90 GLN A N 1
ATOM 690 C CA . GLN A 1 90 ? 2.869 -1.320 -17.948 1.00 71.88 90 GLN A CA 1
ATOM 691 C C . GLN A 1 90 ? 3.711 -0.082 -18.262 1.00 71.88 90 GLN A C 1
ATOM 693 O O . GLN A 1 90 ? 3.831 0.802 -17.411 1.00 71.88 90 GLN A O 1
ATOM 698 N N . ASP A 1 91 ? 4.237 -0.008 -19.486 1.00 70.31 91 ASP A N 1
ATOM 699 C CA . ASP A 1 91 ? 5.045 1.104 -20.015 1.00 70.31 91 ASP A CA 1
ATOM 700 C C . ASP A 1 91 ? 4.178 2.338 -20.328 1.00 70.31 91 ASP A C 1
ATOM 702 O O . ASP A 1 91 ? 4.037 2.806 -21.454 1.00 70.31 91 ASP A O 1
ATOM 706 N N . VAL A 1 92 ? 3.502 2.830 -19.291 1.00 70.38 92 VAL A N 1
ATOM 707 C CA . VAL A 1 92 ? 2.608 3.985 -19.318 1.00 70.38 92 VAL A CA 1
ATOM 708 C C . VAL A 1 92 ? 3.030 4.963 -18.226 1.00 70.38 92 VAL A C 1
ATOM 710 O O . VAL A 1 92 ? 3.373 4.575 -17.110 1.00 70.38 92 VAL A O 1
ATOM 713 N N . LYS A 1 93 ? 2.982 6.264 -18.535 1.00 62.62 93 LYS A N 1
ATOM 714 C CA . LYS A 1 93 ? 3.574 7.322 -17.695 1.00 62.62 93 LYS A CA 1
ATOM 715 C C . LYS A 1 93 ? 3.085 7.349 -16.241 1.00 62.62 93 LYS A C 1
ATOM 717 O O . LYS A 1 93 ? 3.813 7.836 -15.381 1.00 62.62 93 LYS A O 1
ATOM 722 N N . LYS A 1 94 ? 1.853 6.911 -15.948 1.00 66.75 94 LYS A N 1
ATOM 723 C CA . LYS A 1 94 ? 1.288 6.978 -14.591 1.00 66.75 94 LYS A CA 1
ATOM 724 C C . LYS A 1 94 ? 0.074 6.072 -14.428 1.00 66.75 94 LYS A C 1
ATOM 726 O O . LYS A 1 94 ? -0.917 6.256 -15.128 1.00 66.75 94 LYS A O 1
ATOM 731 N N . VAL A 1 95 ? 0.102 5.182 -13.434 1.00 69.62 95 VAL A N 1
ATOM 732 C CA . VAL A 1 95 ? -1.075 4.380 -13.056 1.00 69.62 95 VAL A CA 1
ATOM 733 C C . VAL A 1 95 ? -1.323 4.469 -11.560 1.00 69.62 95 VAL A C 1
ATOM 735 O O . VAL A 1 95 ? -0.462 4.140 -10.743 1.00 69.62 95 VAL A O 1
ATOM 738 N N . SER A 1 96 ? -2.534 4.886 -11.193 1.00 77.81 96 SER A N 1
ATOM 739 C CA . SER A 1 96 ? -2.982 4.958 -9.804 1.00 77.81 96 SER A CA 1
ATOM 740 C C . SER A 1 96 ? -4.052 3.910 -9.543 1.00 77.81 96 SER A C 1
ATOM 742 O O . SER A 1 96 ? -5.022 3.805 -10.287 1.00 77.81 96 SER A O 1
ATOM 744 N N . ARG A 1 97 ? -3.868 3.155 -8.464 1.00 83.44 97 ARG A N 1
ATOM 745 C CA . ARG A 1 97 ? -4.826 2.184 -7.941 1.00 83.44 97 ARG A CA 1
ATOM 746 C C . ARG A 1 97 ? -5.620 2.878 -6.842 1.00 83.44 97 ARG A C 1
ATOM 748 O O . ARG A 1 97 ? -5.057 3.672 -6.082 1.00 83.44 97 ARG A O 1
ATOM 755 N N . ARG A 1 98 ? -6.922 2.616 -6.779 1.00 84.75 98 ARG A N 1
ATOM 756 C CA . ARG A 1 98 ? -7.817 3.202 -5.779 1.00 84.75 98 ARG A CA 1
ATOM 757 C C . ARG A 1 98 ? -8.456 2.093 -4.965 1.00 84.75 98 ARG A C 1
ATOM 759 O O . ARG A 1 98 ? -8.979 1.151 -5.544 1.00 84.75 98 ARG A O 1
ATOM 766 N N . ILE A 1 99 ? -8.424 2.247 -3.650 1.00 84.50 99 ILE A N 1
ATOM 767 C CA . ILE A 1 99 ? -9.214 1.448 -2.717 1.00 84.50 99 ILE A CA 1
ATOM 768 C C . ILE A 1 99 ? -10.295 2.366 -2.167 1.00 84.50 99 ILE A C 1
ATOM 770 O O . ILE A 1 99 ? -10.014 3.513 -1.805 1.00 84.50 99 ILE A O 1
ATOM 774 N N . ILE A 1 100 ? -11.521 1.862 -2.141 1.00 83.75 100 ILE A N 1
ATOM 775 C CA . ILE A 1 100 ? -12.641 2.496 -1.459 1.00 83.75 100 ILE A CA 1
ATOM 776 C C . ILE A 1 100 ? -12.868 1.696 -0.185 1.00 83.75 100 ILE A C 1
ATOM 778 O O . ILE A 1 100 ? -12.921 0.469 -0.236 1.00 83.75 100 ILE A O 1
ATOM 782 N N . LEU A 1 101 ? -12.936 2.396 0.942 1.00 80.12 101 LEU A N 1
ATOM 783 C CA . LEU A 1 101 ? -13.273 1.803 2.226 1.00 80.12 101 LEU A CA 1
ATOM 784 C C . LEU A 1 101 ? -14.573 2.433 2.717 1.00 80.12 101 LEU A C 1
ATOM 786 O O . LEU A 1 101 ? -14.669 3.659 2.835 1.00 80.12 101 LEU A O 1
ATOM 790 N N . GLU A 1 102 ? -15.551 1.575 2.973 1.00 80.88 102 GLU A N 1
ATOM 791 C CA . GLU A 1 102 ? -16.899 1.932 3.391 1.00 80.88 102 GLU A CA 1
ATOM 792 C C . GLU A 1 102 ? -17.222 1.180 4.679 1.00 80.88 102 GLU A C 1
ATOM 794 O O . GLU A 1 102 ? -16.994 -0.026 4.776 1.00 80.88 102 GLU A O 1
ATOM 799 N N . PHE A 1 103 ? -17.698 1.915 5.681 1.00 74.56 103 PHE A N 1
ATOM 800 C CA . PHE A 1 103 ? -18.203 1.357 6.926 1.00 74.56 103 PHE A CA 1
ATOM 801 C C . PHE A 1 103 ? -19.699 1.662 7.035 1.00 74.56 103 PHE A C 1
ATOM 803 O O . PHE A 1 103 ? -20.130 2.742 6.623 1.00 74.56 103 PHE A O 1
ATOM 810 N N . PRO A 1 104 ? -20.492 0.755 7.624 1.00 71.50 104 PRO A N 1
ATOM 811 C CA . PRO A 1 104 ? -21.918 0.981 7.814 1.00 71.50 104 PRO A CA 1
ATOM 812 C C . PRO A 1 104 ? -22.163 2.224 8.680 1.00 71.50 104 PRO A C 1
ATOM 814 O O . PRO A 1 104 ? -21.577 2.385 9.756 1.00 71.50 104 PRO A O 1
ATOM 817 N N . GLN A 1 105 ? -23.061 3.102 8.230 1.00 61.66 105 GLN A N 1
ATOM 818 C CA . GLN A 1 105 ? -23.540 4.215 9.042 1.00 61.66 105 GLN A CA 1
ATOM 819 C C . GLN A 1 105 ? -24.484 3.679 10.130 1.00 61.66 105 GLN A C 1
ATOM 821 O O . GLN A 1 105 ? -25.558 3.174 9.825 1.00 61.66 105 GLN A O 1
ATOM 826 N N . GLY A 1 106 ? -24.098 3.797 11.406 1.00 53.47 106 GLY A N 1
ATOM 827 C CA . GLY A 1 106 ? -25.038 3.635 12.528 1.00 53.47 106 GLY A CA 1
ATOM 828 C C . GLY A 1 106 ? -24.878 2.419 13.450 1.00 53.47 106 GLY A C 1
ATOM 829 O O . GLY A 1 106 ? -25.683 2.280 14.362 1.00 53.47 106 GLY A O 1
ATOM 830 N N . GLY A 1 107 ? -23.846 1.580 13.306 1.00 45.59 107 GLY A N 1
ATOM 831 C CA . GLY A 1 107 ? -23.636 0.413 14.192 1.00 45.59 107 GLY A CA 1
ATOM 832 C C . GLY A 1 107 ? -22.623 0.594 15.336 1.00 45.59 107 GLY A C 1
ATOM 833 O O . GLY A 1 107 ? -22.580 -0.212 16.260 1.00 45.59 107 GLY A O 1
ATOM 834 N N . LEU A 1 108 ? -21.791 1.641 15.299 1.00 50.53 108 LEU A N 1
ATOM 835 C CA . LEU A 1 108 ? -20.626 1.778 16.195 1.00 50.53 108 LEU A CA 1
ATOM 836 C C . LEU A 1 108 ? -20.879 2.615 17.459 1.00 50.53 108 LEU A C 1
ATOM 838 O O . LEU A 1 108 ? -19.963 2.811 18.254 1.00 50.53 108 LEU A O 1
ATOM 842 N N . ASN A 1 109 ? -22.106 3.094 17.685 1.00 47.31 109 ASN A N 1
ATOM 843 C CA . ASN A 1 109 ? -22.420 3.927 18.856 1.00 47.31 109 ASN A CA 1
ATOM 844 C C . ASN A 1 109 ? -22.356 3.165 20.198 1.00 47.31 109 ASN A C 1
ATOM 846 O O . ASN A 1 109 ? -22.504 3.785 21.248 1.00 47.31 109 ASN A O 1
ATOM 850 N N . SER A 1 110 ? -22.106 1.850 20.194 1.00 50.12 110 SER A N 1
ATOM 851 C CA . SER A 1 110 ? -21.968 1.052 21.422 1.00 50.12 110 SER A CA 1
ATOM 852 C C . SER A 1 110 ? -20.920 -0.068 21.382 1.00 50.12 110 SER A C 1
ATOM 854 O O . SER A 1 110 ? -20.711 -0.710 22.411 1.00 50.12 110 SER A O 1
ATOM 856 N N . ARG A 1 111 ? -20.242 -0.322 20.250 1.00 50.41 111 ARG A N 1
ATOM 857 C CA . ARG A 1 111 ? -19.300 -1.451 20.099 1.00 50.41 111 ARG A CA 1
ATOM 858 C C . ARG A 1 111 ? -18.079 -1.076 19.268 1.00 50.41 111 ARG A C 1
ATOM 860 O O . ARG A 1 111 ? -18.165 -0.234 18.373 1.00 50.41 111 ARG A O 1
ATOM 867 N N . ARG A 1 112 ? -16.922 -1.662 19.592 1.00 51.09 112 ARG A N 1
ATOM 868 C CA . ARG A 1 112 ? -15.654 -1.353 18.910 1.00 51.09 112 ARG A CA 1
ATOM 869 C C . ARG A 1 112 ? -15.692 -1.890 17.469 1.00 51.09 112 ARG A C 1
ATOM 871 O O . ARG A 1 112 ? -16.295 -2.940 17.239 1.00 51.09 112 ARG A O 1
ATOM 878 N N . PRO A 1 113 ? -15.042 -1.229 16.490 1.00 46.81 113 PRO A N 1
ATOM 879 C CA . PRO A 1 113 ? -14.849 -1.815 15.164 1.00 46.81 113 PRO A CA 1
ATOM 880 C C . PRO A 1 113 ? -14.192 -3.202 15.295 1.00 46.81 113 PRO A C 1
ATOM 882 O O . PRO A 1 113 ? -13.115 -3.315 15.876 1.00 46.81 113 PRO A O 1
ATOM 885 N N . GLY A 1 114 ? -14.877 -4.252 14.825 1.00 52.47 114 GLY A N 1
ATOM 886 C CA . GLY A 1 114 ? -14.485 -5.662 15.000 1.00 52.47 114 GLY A CA 1
ATOM 887 C C . GLY A 1 114 ? -15.412 -6.503 15.896 1.00 52.47 114 GLY A C 1
ATOM 888 O O . GLY A 1 114 ? -15.288 -7.721 15.892 1.00 52.47 114 GLY A O 1
ATOM 889 N N . GLU A 1 115 ? -16.356 -5.886 16.616 1.00 54.22 115 GLU A N 1
ATOM 890 C CA . GLU A 1 115 ? -17.373 -6.564 17.456 1.00 54.22 115 GLU A CA 1
ATOM 891 C C . GLU A 1 115 ? -18.784 -6.545 16.833 1.00 54.22 115 GLU A C 1
ATOM 893 O O . GLU A 1 115 ? -19.786 -6.799 17.508 1.00 54.22 115 GLU A O 1
ATOM 898 N N . VAL A 1 116 ? -18.887 -6.167 15.559 1.00 53.00 116 VAL A N 1
ATOM 899 C CA . VAL A 1 116 ? -20.167 -6.063 14.854 1.00 53.00 116 VAL A CA 1
ATOM 900 C C . VAL A 1 116 ? -20.379 -7.351 14.066 1.00 53.00 116 VAL A C 1
ATOM 902 O O . VAL A 1 116 ? -19.700 -7.578 13.067 1.00 53.00 116 VAL A O 1
ATOM 905 N N . GLU A 1 117 ? -21.299 -8.192 14.532 1.00 48.91 117 GLU A N 1
ATOM 906 C CA . GLU A 1 117 ? -21.895 -9.243 13.708 1.00 48.91 117 GLU A CA 1
ATOM 907 C C . GLU A 1 117 ? -22.991 -8.612 12.844 1.00 48.91 117 GLU A C 1
ATOM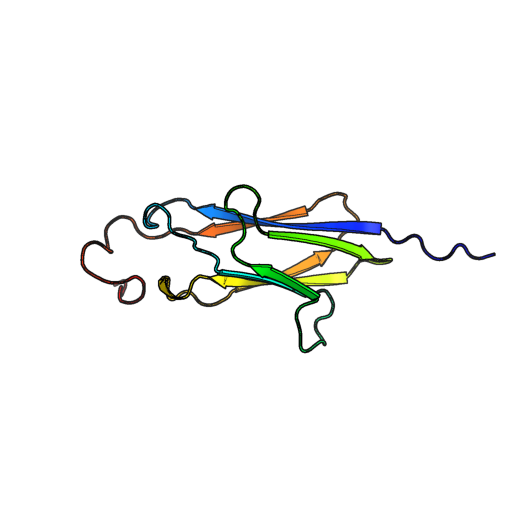 909 O O . GLU A 1 117 ? -23.744 -7.752 13.309 1.00 48.91 117 GLU A O 1
ATOM 914 N N . PHE A 1 118 ? -23.022 -8.996 11.571 1.00 46.09 118 PHE A N 1
ATOM 915 C CA . PHE A 1 118 ? -24.087 -8.635 10.647 1.00 46.09 118 PHE A CA 1
ATOM 916 C C . PHE A 1 118 ? -24.986 -9.861 10.510 1.00 46.09 118 PHE A C 1
ATOM 918 O O . PHE A 1 118 ? -24.481 -10.920 10.128 1.00 46.09 118 PHE A O 1
ATOM 925 N N . ASP A 1 119 ? -26.261 -9.707 10.870 1.00 42.31 119 ASP A N 1
ATOM 926 C CA . ASP A 1 119 ? -27.305 -10.718 10.656 1.00 42.31 119 ASP A CA 1
ATOM 927 C C . ASP A 1 119 ? -27.534 -10.991 9.157 1.00 42.31 119 ASP A C 1
ATOM 929 O O . ASP A 1 119 ? -27.477 -10.024 8.355 1.00 42.31 119 ASP A O 1
#